Protein AF-A0A6G6SK72-F1 (afdb_monomer_lite)

Structure (mmCIF, N/CA/C/O backbone):
data_AF-A0A6G6SK72-F1
#
_entry.id   AF-A0A6G6SK72-F1
#
loop_
_atom_site.group_PDB
_atom_site.id
_atom_site.type_symbol
_atom_site.label_atom_id
_atom_site.label_alt_id
_atom_site.label_comp_id
_atom_site.label_asym_id
_atom_site.label_entity_id
_atom_site.label_seq_id
_atom_site.pdbx_PDB_ins_code
_atom_site.Cartn_x
_atom_site.Cartn_y
_atom_site.Cartn_z
_atom_site.occupancy
_atom_site.B_iso_or_equiv
_atom_site.auth_seq_id
_atom_site.auth_comp_id
_atom_site.auth_asym_id
_atom_site.auth_atom_id
_atom_site.pdbx_PDB_model_num
ATOM 1 N N . MET A 1 1 ? 8.255 -19.812 20.921 1.00 38.16 1 MET A N 1
ATOM 2 C CA . MET A 1 1 ? 7.932 -18.488 21.498 1.00 38.16 1 MET A CA 1
ATOM 3 C C . MET A 1 1 ? 7.143 -18.707 22.776 1.00 38.16 1 MET A C 1
ATOM 5 O O . MET A 1 1 ? 6.082 -19.309 22.707 1.00 38.16 1 MET A O 1
ATOM 9 N N . ASN A 1 2 ? 7.661 -18.272 23.926 1.00 44.25 2 ASN A N 1
ATOM 10 C CA . ASN A 1 2 ? 6.884 -18.233 25.167 1.00 44.25 2 ASN A CA 1
ATOM 11 C C . ASN A 1 2 ? 5.777 -17.185 25.002 1.00 44.25 2 ASN A C 1
ATOM 13 O O . ASN A 1 2 ? 6.070 -15.992 24.963 1.00 44.25 2 ASN A O 1
ATOM 17 N N . SER A 1 3 ? 4.519 -17.610 24.875 1.00 52.38 3 SER A N 1
ATOM 18 C CA . SER A 1 3 ? 3.374 -16.701 24.787 1.00 52.38 3 SER A CA 1
ATOM 19 C C . SER A 1 3 ? 3.023 -16.167 26.179 1.00 52.38 3 SER A C 1
ATOM 21 O O . SER A 1 3 ? 2.007 -16.541 26.772 1.00 52.38 3 SER A O 1
ATOM 23 N N . LYS A 1 4 ? 3.879 -15.313 26.747 1.00 71.06 4 LYS A N 1
ATOM 24 C CA . LYS A 1 4 ? 3.465 -14.497 27.889 1.00 71.06 4 LYS A CA 1
ATOM 25 C C . LYS A 1 4 ? 2.348 -13.586 27.377 1.00 71.06 4 LYS A C 1
ATOM 27 O O . LYS A 1 4 ? 2.561 -12.837 26.427 1.00 71.06 4 LYS A O 1
ATOM 32 N N . LYS A 1 5 ? 1.143 -13.700 27.945 1.00 79.69 5 LYS A N 1
ATOM 33 C CA . LYS A 1 5 ? 0.054 -12.767 27.631 1.00 79.69 5 LYS A CA 1
ATOM 34 C C . LYS A 1 5 ? 0.521 -11.369 28.027 1.00 79.69 5 LYS A C 1
ATOM 36 O O . LYS A 1 5 ? 0.816 -11.151 29.200 1.00 79.69 5 LYS A O 1
ATOM 41 N N . MET A 1 6 ? 0.610 -10.473 27.049 1.00 82.81 6 MET A N 1
ATOM 42 C CA . MET A 1 6 ? 0.884 -9.064 27.304 1.00 82.81 6 MET A CA 1
ATOM 43 C C . MET A 1 6 ? -0.262 -8.478 28.133 1.00 82.81 6 MET A C 1
ATOM 45 O O . MET A 1 6 ? -1.438 -8.770 27.897 1.00 82.81 6 MET A O 1
ATOM 49 N N . THR A 1 7 ? 0.088 -7.678 29.128 1.00 87.44 7 THR A N 1
ATOM 50 C CA . THR A 1 7 ? -0.840 -6.839 29.882 1.00 87.44 7 THR A CA 1
ATOM 51 C C . THR A 1 7 ? -1.402 -5.735 28.984 1.00 87.44 7 THR A C 1
ATOM 53 O O . THR A 1 7 ? -0.839 -5.413 27.939 1.00 87.44 7 THR A O 1
ATOM 56 N N . ALA A 1 8 ? -2.518 -5.122 29.389 1.00 83.44 8 ALA A N 1
ATOM 57 C CA . ALA A 1 8 ? -3.097 -4.002 28.643 1.00 83.44 8 ALA A CA 1
ATOM 58 C C . ALA A 1 8 ? -2.110 -2.828 28.486 1.00 83.44 8 ALA A C 1
ATOM 60 O O . ALA A 1 8 ? -2.098 -2.185 27.442 1.00 83.44 8 ALA A O 1
ATOM 61 N N . ASP A 1 9 ? -1.264 -2.584 29.492 1.00 88.31 9 ASP A N 1
ATOM 62 C CA . ASP A 1 9 ? -0.247 -1.530 29.446 1.00 88.31 9 ASP A CA 1
ATOM 63 C C . ASP A 1 9 ? 0.862 -1.860 28.436 1.00 88.31 9 ASP A C 1
ATOM 65 O O . ASP A 1 9 ? 1.181 -1.019 27.599 1.00 88.31 9 ASP A O 1
ATOM 69 N N . GLU A 1 10 ? 1.355 -3.105 28.426 1.00 90.19 10 GLU A N 1
ATOM 70 C CA . GLU A 1 10 ? 2.334 -3.577 27.431 1.00 90.19 10 GLU A CA 1
ATOM 71 C C . GLU A 1 10 ? 1.768 -3.506 25.996 1.00 90.19 10 GLU A C 1
ATOM 73 O O . GLU A 1 10 ? 2.492 -3.176 25.060 1.00 90.19 10 GLU A O 1
ATOM 78 N N . ILE A 1 11 ? 0.471 -3.787 25.799 1.00 88.06 11 ILE A N 1
ATOM 79 C CA . ILE A 1 11 ? -0.188 -3.665 24.484 1.00 88.06 11 ILE A CA 1
ATOM 80 C C . ILE A 1 11 ? -0.270 -2.200 24.048 1.00 88.06 11 ILE A C 1
ATOM 82 O O . ILE A 1 11 ? 0.025 -1.889 22.896 1.00 88.06 11 ILE A O 1
ATOM 86 N N . ILE A 1 12 ? -0.677 -1.299 24.945 1.00 89.88 12 ILE A N 1
ATOM 87 C CA . ILE A 1 12 ? -0.789 0.131 24.637 1.00 89.88 12 ILE A CA 1
ATOM 88 C C . ILE A 1 12 ? 0.580 0.712 24.282 1.00 89.88 12 ILE A C 1
ATOM 90 O O . ILE A 1 12 ? 0.687 1.449 23.305 1.00 89.88 12 ILE A O 1
ATOM 94 N N . GLU A 1 13 ? 1.618 0.385 25.050 1.00 91.62 13 GLU A N 1
ATOM 95 C CA . GLU A 1 13 ? 2.983 0.842 24.785 1.00 91.62 13 GLU A CA 1
ATOM 96 C C . GLU A 1 13 ? 3.486 0.333 23.431 1.00 91.62 13 GLU A C 1
ATOM 98 O O . GLU A 1 13 ? 3.909 1.131 22.595 1.00 91.62 13 GLU A O 1
ATOM 103 N N . TYR A 1 14 ? 3.294 -0.958 23.147 1.00 90.88 14 TYR A N 1
ATOM 104 C CA . TYR A 1 14 ? 3.622 -1.539 21.847 1.00 90.88 14 TYR A CA 1
ATOM 105 C C . TYR A 1 14 ? 2.904 -0.835 20.685 1.00 90.88 14 TYR A C 1
ATOM 107 O O . TYR A 1 14 ? 3.524 -0.499 19.677 1.00 90.88 14 TYR A O 1
ATOM 115 N N . LEU A 1 15 ? 1.598 -0.581 20.804 1.00 90.75 15 LEU A N 1
ATOM 116 C CA . LEU A 1 15 ? 0.833 0.089 19.749 1.00 90.75 15 LEU A CA 1
ATOM 117 C C . LEU A 1 15 ? 1.286 1.543 19.547 1.00 90.75 15 LEU A C 1
ATOM 119 O O . LEU A 1 15 ? 1.364 1.994 18.404 1.00 90.75 15 LEU A O 1
ATOM 123 N N . LYS A 1 16 ? 1.654 2.257 20.619 1.00 91.06 16 LYS A N 1
ATOM 124 C CA . LYS A 1 16 ? 2.245 3.604 20.519 1.00 91.06 16 LYS A CA 1
ATOM 125 C C . LYS A 1 16 ? 3.562 3.587 19.754 1.00 91.06 16 LYS A C 1
ATOM 127 O O . LYS A 1 16 ? 3.741 4.403 18.855 1.00 91.06 16 LYS A O 1
ATOM 132 N N . GLU A 1 17 ? 4.456 2.649 20.063 1.00 91.88 17 GLU A N 1
ATOM 133 C CA . GLU A 1 17 ? 5.730 2.494 19.346 1.00 91.88 17 GLU A CA 1
ATOM 134 C C . GLU A 1 17 ? 5.531 2.189 17.856 1.00 91.88 17 GLU A C 1
ATOM 136 O O . GLU A 1 17 ? 6.346 2.578 17.022 1.00 91.88 17 GLU A O 1
ATOM 141 N N . LYS A 1 18 ? 4.432 1.511 17.504 1.00 87.62 18 LYS A N 1
ATOM 142 C CA . LYS A 1 18 ? 4.041 1.237 16.114 1.00 87.62 18 LYS A CA 1
ATOM 143 C C . LYS A 1 18 ? 3.277 2.380 15.444 1.00 87.62 18 LYS A C 1
ATOM 145 O O . LYS A 1 18 ? 2.823 2.211 14.318 1.00 87.62 18 LYS A O 1
ATOM 150 N N . GLY A 1 19 ? 3.153 3.535 16.098 1.00 89.38 19 GLY A N 1
ATOM 151 C CA . GLY A 1 19 ? 2.498 4.715 15.533 1.00 89.38 19 GLY A CA 1
ATOM 152 C C . GLY A 1 19 ? 0.974 4.610 15.470 1.00 89.38 19 GLY A C 1
ATOM 153 O O . GLY A 1 19 ? 0.342 5.330 14.697 1.00 89.38 19 GLY A O 1
ATOM 154 N N . PHE A 1 20 ? 0.364 3.723 16.261 1.00 92.44 20 PHE A N 1
ATOM 155 C CA . PHE A 1 20 ? -1.089 3.626 16.340 1.00 92.44 20 PHE A CA 1
ATOM 156 C C . PHE A 1 20 ? -1.685 4.919 16.934 1.00 92.44 20 PHE A C 1
ATOM 158 O O . PHE A 1 20 ? -1.073 5.510 17.833 1.00 92.44 20 PHE A O 1
ATOM 165 N N . PRO A 1 21 ? -2.872 5.378 16.489 1.00 92.81 21 PRO A N 1
ATOM 166 C CA . PRO A 1 21 ? -3.426 6.653 16.935 1.00 92.81 21 PRO A CA 1
ATOM 167 C C . PRO A 1 21 ? -3.637 6.701 18.451 1.00 92.81 21 PRO A C 1
ATOM 169 O O . PRO A 1 21 ? -4.424 5.935 19.004 1.00 92.81 21 PRO A O 1
ATOM 172 N N . ALA A 1 22 ? -2.967 7.638 19.129 1.00 91.19 22 ALA A N 1
ATOM 173 C CA . ALA A 1 22 ? -3.015 7.756 20.588 1.00 91.19 22 ALA A CA 1
ATOM 174 C C . ALA A 1 22 ? -4.435 7.992 21.129 1.00 91.19 22 ALA A C 1
ATOM 176 O O . ALA A 1 22 ? -4.752 7.535 22.225 1.00 91.19 22 ALA A O 1
ATOM 177 N N . SER A 1 23 ? -5.298 8.650 20.348 1.00 89.75 23 SER A N 1
ATOM 178 C CA . SER A 1 23 ? -6.713 8.863 20.675 1.00 89.75 23 SER A CA 1
ATOM 179 C C . SER A 1 23 ? -7.525 7.568 20.770 1.00 89.75 23 SER A C 1
ATOM 181 O O . SER A 1 23 ? -8.559 7.561 21.424 1.00 89.75 23 SER A O 1
ATOM 183 N N . LEU A 1 24 ? -7.061 6.475 20.156 1.00 90.19 24 LEU A N 1
ATOM 184 C CA . LEU A 1 24 ? -7.701 5.158 20.214 1.00 90.19 24 LEU A CA 1
ATOM 185 C C . LEU A 1 24 ? -7.124 4.259 21.318 1.00 90.19 24 LEU A C 1
ATOM 187 O O . LEU A 1 24 ? -7.603 3.145 21.520 1.00 90.19 24 LEU A O 1
ATOM 191 N N . LEU A 1 25 ? -6.092 4.720 22.031 1.00 89.69 25 LEU A N 1
ATOM 192 C CA . LEU A 1 25 ? -5.378 3.955 23.055 1.00 89.69 25 LEU A CA 1
ATOM 193 C C . LEU A 1 25 ? -5.830 4.344 24.468 1.00 89.69 25 LEU A C 1
ATOM 195 O O . LEU A 1 25 ? -5.014 4.647 25.341 1.00 89.69 25 LEU A O 1
ATOM 199 N N . ASP A 1 26 ? -7.144 4.331 24.688 1.00 86.12 26 ASP A N 1
ATOM 200 C CA . ASP A 1 26 ? -7.757 4.513 26.004 1.00 86.12 26 ASP A CA 1
ATOM 201 C C . ASP A 1 26 ? -7.954 3.150 26.687 1.00 86.12 26 ASP A C 1
ATOM 203 O O . ASP A 1 26 ? -8.737 2.303 26.253 1.00 86.12 26 ASP A O 1
ATOM 207 N N . LYS A 1 27 ? -7.249 2.954 27.803 1.00 82.94 27 LYS A N 1
ATOM 208 C CA . LYS A 1 27 ? -7.263 1.716 28.588 1.00 82.94 27 LYS A CA 1
ATOM 209 C C . LYS A 1 27 ? -8.657 1.341 29.098 1.00 82.94 27 LYS A C 1
ATOM 211 O O . LYS A 1 27 ? -8.995 0.157 29.113 1.00 82.94 27 LYS A O 1
ATOM 216 N N . GLU A 1 28 ? -9.460 2.308 29.527 1.00 83.81 28 GLU A N 1
ATOM 217 C CA . GLU A 1 28 ? -10.803 2.050 30.054 1.00 83.81 28 GLU A CA 1
ATOM 218 C C . GLU A 1 28 ? -11.793 1.774 28.914 1.00 83.81 28 GLU A C 1
ATOM 220 O O . GLU A 1 28 ? -12.623 0.861 29.005 1.00 83.81 28 GLU A O 1
ATOM 225 N N . ALA A 1 29 ? -11.634 2.456 27.777 1.00 80.50 29 ALA A N 1
ATOM 226 C CA . ALA A 1 29 ? -12.358 2.120 26.552 1.00 80.50 29 ALA A CA 1
ATOM 227 C C . ALA A 1 29 ? -12.049 0.687 26.073 1.00 80.50 29 ALA A C 1
ATOM 229 O O . ALA A 1 29 ? -12.969 -0.078 25.787 1.00 80.50 29 ALA A O 1
ATOM 230 N N . MET A 1 30 ? -10.773 0.287 26.060 1.00 78.50 30 MET A N 1
ATOM 231 C CA . MET A 1 30 ? -10.345 -1.057 25.647 1.00 78.50 30 MET A CA 1
ATOM 232 C C . MET A 1 30 ? -10.867 -2.160 26.581 1.00 78.50 30 MET A C 1
ATOM 234 O O . MET A 1 30 ? -11.227 -3.240 26.116 1.00 78.50 30 MET A O 1
ATOM 238 N N . LYS A 1 31 ? -10.945 -1.903 27.895 1.00 80.56 31 LYS A N 1
ATOM 239 C CA . LYS A 1 31 ? -11.491 -2.859 28.879 1.00 80.56 31 LYS A CA 1
ATOM 240 C C . LYS A 1 31 ? -13.010 -2.996 28.817 1.00 80.56 31 LYS A C 1
ATOM 242 O O . LYS A 1 31 ? -13.532 -4.076 29.078 1.00 80.56 31 LYS A O 1
ATOM 247 N N . SER A 1 32 ? -13.718 -1.909 28.519 1.00 82.69 32 SER A N 1
ATOM 248 C CA . SER A 1 32 ? -15.187 -1.874 28.546 1.00 82.69 32 SER A CA 1
ATOM 249 C C . SER A 1 32 ? -15.849 -2.571 27.353 1.00 82.69 32 SER A C 1
ATOM 251 O O . SER A 1 32 ? -17.072 -2.697 27.332 1.00 82.69 32 SER A O 1
ATOM 253 N N . ASN A 1 33 ? -15.066 -3.034 26.366 1.00 75.38 33 ASN A N 1
ATOM 254 C CA . ASN A 1 33 ? -15.544 -3.628 25.110 1.00 75.38 33 ASN A CA 1
ATOM 255 C C . ASN A 1 33 ? -16.610 -2.762 24.410 1.00 75.38 33 ASN A C 1
ATOM 257 O O . ASN A 1 33 ? -17.499 -3.267 23.716 1.00 75.38 33 ASN A O 1
ATOM 261 N N . ARG A 1 34 ? -16.554 -1.441 24.635 1.00 87.81 34 ARG A N 1
ATOM 262 C CA . ARG A 1 34 ? -17.474 -0.503 24.005 1.00 87.81 34 ARG A CA 1
ATOM 263 C C . ARG A 1 34 ? -17.204 -0.458 22.508 1.00 87.81 34 ARG A C 1
ATOM 265 O O . ARG A 1 34 ? -16.079 -0.651 22.051 1.00 87.81 34 ARG A O 1
ATOM 272 N N . LYS A 1 35 ? -18.239 -0.143 21.735 1.00 87.62 35 LYS A N 1
ATOM 273 C CA . LYS A 1 35 ? -18.054 0.166 20.317 1.00 87.62 35 LYS A CA 1
ATOM 274 C C . LYS A 1 35 ? -17.305 1.495 20.177 1.00 87.62 35 LYS A C 1
ATOM 276 O O . LYS A 1 35 ? -17.494 2.405 20.989 1.00 87.62 35 LYS A O 1
ATOM 281 N N . LEU A 1 36 ? -16.477 1.589 19.139 1.00 88.81 36 LEU A N 1
ATOM 282 C CA . LEU A 1 36 ? -15.863 2.847 18.719 1.00 88.81 36 LEU A CA 1
ATOM 283 C C . LEU A 1 36 ? -16.954 3.834 18.293 1.00 88.81 36 LEU A C 1
ATOM 285 O O . LEU A 1 36 ? -17.924 3.424 17.639 1.00 88.81 36 LEU A O 1
ATOM 289 N N . THR A 1 37 ? -16.793 5.110 18.645 1.00 91.56 37 THR A N 1
ATOM 290 C CA . THR A 1 37 ? -17.647 6.183 18.115 1.00 91.56 37 THR A CA 1
ATOM 291 C C . THR A 1 37 ? -17.412 6.349 16.608 1.00 91.56 37 THR A C 1
ATOM 293 O O . THR A 1 37 ? -16.402 5.859 16.096 1.00 91.56 37 THR A O 1
ATOM 296 N N . PRO A 1 38 ? -18.311 7.014 15.862 1.00 90.56 38 PRO A N 1
ATOM 297 C CA . PRO A 1 38 ? -18.090 7.283 14.440 1.00 90.56 38 PRO A CA 1
ATOM 298 C C . PRO A 1 38 ? -16.744 7.968 14.147 1.00 90.56 38 PRO A C 1
ATOM 300 O O . PRO A 1 38 ? -16.043 7.565 13.223 1.00 90.56 38 PRO A O 1
ATOM 303 N N . GLU A 1 39 ? -16.334 8.929 14.975 1.00 91.38 39 GLU A N 1
ATOM 304 C CA . GLU A 1 39 ? -15.061 9.645 14.830 1.00 91.38 39 GLU A CA 1
ATOM 305 C C . GLU A 1 39 ? -13.864 8.712 15.062 1.00 91.38 39 GLU A C 1
ATOM 307 O O . GLU A 1 39 ? -12.881 8.728 14.322 1.00 91.38 39 GLU A O 1
ATOM 312 N N . GLU A 1 40 ? -13.949 7.847 16.072 1.00 92.56 40 GLU A N 1
ATOM 313 C CA . GLU A 1 40 ? -12.914 6.854 16.356 1.00 92.56 40 GLU A CA 1
ATOM 314 C C . GLU A 1 40 ? -12.819 5.787 15.263 1.00 92.56 40 GLU A C 1
ATOM 316 O O . GLU A 1 40 ? -11.720 5.346 14.924 1.00 92.56 40 GLU A O 1
ATOM 321 N N . GLN A 1 41 ? -13.955 5.383 14.688 1.00 91.88 41 GLN A N 1
ATOM 322 C CA . GLN A 1 41 ? -13.988 4.484 13.536 1.00 91.88 41 GLN A CA 1
ATOM 323 C C . GLN A 1 41 ? -13.294 5.119 12.336 1.00 91.88 41 GLN A C 1
ATOM 325 O O . GLN A 1 41 ? -12.510 4.448 11.672 1.00 91.88 41 GLN A O 1
ATOM 330 N N . GLU A 1 42 ? -13.527 6.404 12.075 1.00 91.50 42 GLU A N 1
ATOM 331 C CA . GLU A 1 42 ? -12.863 7.114 10.985 1.00 91.50 42 GLU A CA 1
ATOM 332 C C . GLU A 1 42 ? -11.344 7.184 11.191 1.00 91.50 42 GLU A C 1
ATOM 334 O O . GLU A 1 42 ? -10.586 6.829 10.285 1.00 91.50 42 GLU A O 1
ATOM 339 N N . ILE A 1 43 ? -10.887 7.552 12.396 1.00 93.94 43 ILE A N 1
ATOM 340 C CA . ILE A 1 43 ? -9.456 7.569 12.748 1.00 93.94 43 ILE A CA 1
ATOM 341 C C . ILE A 1 43 ? -8.842 6.177 12.568 1.00 93.94 43 ILE A C 1
ATOM 343 O O . ILE A 1 43 ? -7.756 6.042 11.996 1.00 93.94 43 ILE A O 1
ATOM 347 N N . PHE A 1 44 ? -9.539 5.141 13.035 1.00 93.44 44 PHE A N 1
ATOM 348 C CA . PHE A 1 44 ? -9.086 3.762 12.917 1.00 93.44 44 PHE A CA 1
ATOM 349 C C . PHE A 1 44 ? -8.965 3.341 11.451 1.00 93.44 44 PHE A C 1
ATOM 351 O O . PHE A 1 44 ? -7.908 2.877 11.030 1.00 93.44 44 PHE A O 1
ATOM 358 N N . VAL A 1 45 ? -10.016 3.542 10.653 1.00 94.44 45 VAL A N 1
ATOM 359 C CA . VAL A 1 45 ? -10.032 3.157 9.236 1.00 94.44 45 VAL A CA 1
ATOM 360 C C . VAL A 1 45 ? -8.964 3.917 8.456 1.00 94.44 45 VAL A C 1
ATOM 362 O O . VAL A 1 45 ? -8.265 3.300 7.656 1.00 94.44 45 VAL A O 1
ATOM 365 N N . LYS A 1 46 ? -8.774 5.214 8.718 1.00 95.25 46 LYS A N 1
ATOM 366 C CA . LYS A 1 46 ? -7.700 5.998 8.098 1.00 95.25 46 LYS A CA 1
ATOM 367 C C . LYS A 1 46 ? -6.322 5.402 8.396 1.00 95.25 46 LYS A C 1
ATOM 369 O O . LYS A 1 46 ? -5.557 5.163 7.469 1.00 95.25 46 LYS A O 1
ATOM 374 N N . HIS A 1 47 ? -6.035 5.085 9.660 1.00 95.50 47 HIS A N 1
ATOM 375 C CA . HIS A 1 47 ? -4.766 4.458 10.037 1.00 95.50 47 HIS A CA 1
ATOM 376 C C . HIS A 1 47 ? -4.562 3.089 9.364 1.00 95.50 47 HIS A C 1
ATOM 378 O O . HIS A 1 47 ? -3.465 2.765 8.914 1.00 95.50 47 HIS A O 1
ATOM 384 N N . ILE A 1 48 ? -5.622 2.282 9.250 1.00 95.56 48 ILE A N 1
ATOM 385 C CA . ILE A 1 48 ? -5.562 1.005 8.529 1.00 95.56 48 ILE A CA 1
ATOM 386 C C . ILE A 1 48 ? -5.292 1.218 7.035 1.00 95.56 48 ILE A C 1
ATOM 388 O O . ILE A 1 48 ? -4.493 0.480 6.462 1.00 95.56 48 ILE A O 1
ATOM 392 N N . VAL A 1 49 ? -5.924 2.210 6.402 1.00 97.38 49 VAL A N 1
ATOM 393 C CA . VAL A 1 49 ? -5.671 2.563 4.997 1.00 97.38 49 VAL A CA 1
ATOM 394 C C . VAL A 1 49 ? -4.216 2.969 4.788 1.00 97.38 49 VAL A C 1
ATOM 396 O O . VAL A 1 49 ? -3.599 2.478 3.846 1.00 97.38 49 VAL A O 1
ATOM 399 N N . ASP A 1 50 ? -3.655 3.786 5.681 1.00 96.50 50 ASP A N 1
ATOM 400 C CA . ASP A 1 50 ? -2.247 4.183 5.609 1.00 96.50 50 ASP A CA 1
ATOM 401 C C . ASP A 1 50 ? -1.326 2.952 5.642 1.00 96.50 50 ASP A C 1
ATOM 403 O O . ASP A 1 50 ? -0.503 2.771 4.747 1.00 96.50 50 ASP A O 1
ATOM 407 N N . ASN A 1 51 ? -1.551 2.026 6.580 1.00 96.19 51 ASN A N 1
ATOM 408 C CA . ASN A 1 51 ? -0.783 0.780 6.651 1.00 96.19 51 ASN A CA 1
ATOM 409 C C . ASN A 1 51 ? -0.949 -0.095 5.395 1.00 96.19 51 ASN A C 1
ATOM 411 O O . ASN A 1 51 ? 0.022 -0.674 4.907 1.00 96.19 51 ASN A O 1
ATOM 415 N N . LEU A 1 52 ? -2.168 -0.218 4.857 1.00 97.81 52 LEU A N 1
ATOM 416 C CA . LEU A 1 52 ? -2.419 -0.993 3.636 1.00 97.81 52 LEU A CA 1
ATOM 417 C C . LEU A 1 52 ? -1.697 -0.394 2.428 1.00 97.81 52 LEU A C 1
ATOM 419 O O . LEU A 1 52 ? -1.118 -1.144 1.640 1.00 97.81 52 LEU A O 1
ATOM 423 N N . ARG A 1 53 ? -1.677 0.936 2.313 1.00 98.25 53 ARG A N 1
ATOM 424 C CA . ARG A 1 53 ? -0.938 1.654 1.271 1.00 98.25 53 ARG A CA 1
ATOM 425 C C . ARG A 1 53 ? 0.555 1.348 1.352 1.00 98.25 53 ARG A C 1
ATOM 427 O O . ARG A 1 53 ? 1.138 0.931 0.352 1.00 98.25 53 ARG A O 1
ATOM 434 N N . THR A 1 54 ? 1.145 1.445 2.543 1.00 97.94 54 THR A N 1
ATOM 435 C CA . THR A 1 54 ? 2.555 1.105 2.782 1.00 97.94 54 THR A CA 1
ATOM 436 C C . THR A 1 54 ? 2.857 -0.359 2.450 1.00 97.94 54 THR A C 1
ATOM 438 O O . THR A 1 54 ? 3.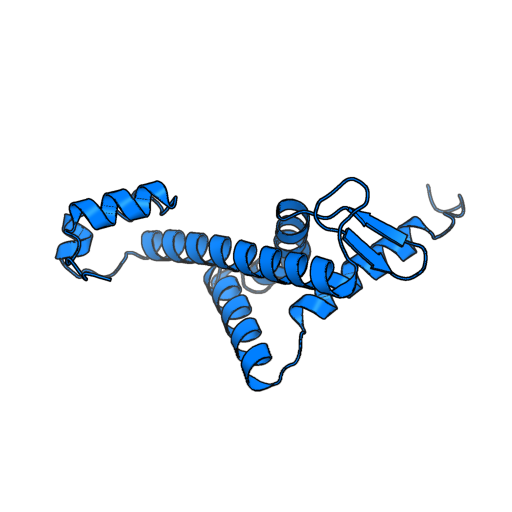886 -0.673 1.849 1.00 97.94 54 THR A O 1
ATOM 441 N N . ILE A 1 55 ? 1.951 -1.288 2.775 1.00 97.62 55 ILE A N 1
ATOM 442 C CA . ILE A 1 55 ? 2.101 -2.708 2.414 1.00 97.62 55 ILE A CA 1
ATOM 443 C C . ILE A 1 55 ? 2.104 -2.888 0.893 1.00 97.62 55 ILE A C 1
ATOM 445 O O . ILE A 1 55 ? 2.954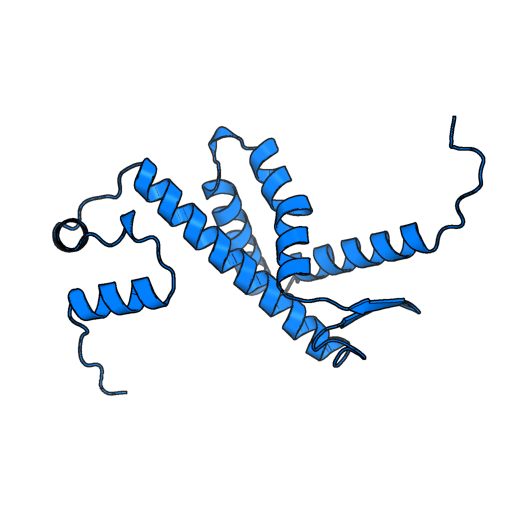 -3.608 0.366 1.00 97.62 55 ILE A O 1
ATOM 449 N N . VAL A 1 56 ? 1.176 -2.250 0.176 1.00 98.25 56 VAL A N 1
ATOM 450 C CA . VAL A 1 56 ? 1.114 -2.317 -1.292 1.00 98.25 56 VAL A CA 1
ATOM 451 C C . VAL A 1 56 ? 2.369 -1.713 -1.919 1.00 98.25 56 VAL A C 1
ATOM 453 O O . VAL A 1 56 ? 2.957 -2.336 -2.806 1.00 98.25 56 VAL A O 1
ATOM 456 N N . ALA A 1 57 ? 2.823 -0.560 -1.424 1.00 98.50 57 ALA A N 1
ATOM 457 C CA . ALA A 1 57 ? 4.054 0.075 -1.876 1.00 98.50 57 ALA A CA 1
ATOM 458 C C . ALA A 1 57 ? 5.255 -0.868 -1.724 1.00 98.50 57 ALA A C 1
ATOM 460 O O . ALA A 1 57 ? 5.957 -1.149 -2.696 1.00 98.50 57 ALA A O 1
ATOM 461 N N . ASN A 1 58 ? 5.435 -1.457 -0.542 1.00 98.12 58 ASN A N 1
ATOM 462 C CA . ASN A 1 58 ? 6.535 -2.382 -0.276 1.00 98.12 58 ASN A CA 1
ATOM 463 C C . ASN A 1 58 ? 6.453 -3.684 -1.085 1.00 98.12 58 ASN A C 1
ATOM 465 O O . ASN A 1 58 ? 7.481 -4.177 -1.565 1.00 98.12 58 ASN A O 1
ATOM 469 N N . LYS A 1 59 ? 5.247 -4.230 -1.302 1.00 97.88 59 LYS A N 1
ATOM 470 C CA . LYS A 1 59 ? 5.035 -5.372 -2.209 1.00 97.88 59 LYS A CA 1
ATOM 471 C C . LYS A 1 59 ? 5.482 -5.031 -3.633 1.00 97.88 59 LYS A C 1
ATOM 473 O O . LYS A 1 59 ? 6.189 -5.825 -4.255 1.00 97.88 59 LYS A O 1
ATOM 478 N N . TYR A 1 60 ? 5.120 -3.849 -4.134 1.00 98.38 60 TYR A N 1
ATOM 479 C CA . TYR A 1 60 ? 5.521 -3.400 -5.465 1.00 98.38 60 TYR A CA 1
ATOM 480 C C . TYR A 1 60 ? 7.039 -3.199 -5.576 1.00 98.38 60 TYR A C 1
ATOM 482 O O . TYR A 1 60 ? 7.656 -3.720 -6.503 1.00 98.38 60 TYR A O 1
ATOM 490 N N . LEU A 1 61 ? 7.669 -2.525 -4.607 1.00 98.12 61 LEU A N 1
ATOM 491 C CA . LEU A 1 61 ? 9.125 -2.328 -4.576 1.00 98.12 61 LEU A CA 1
ATOM 492 C C . L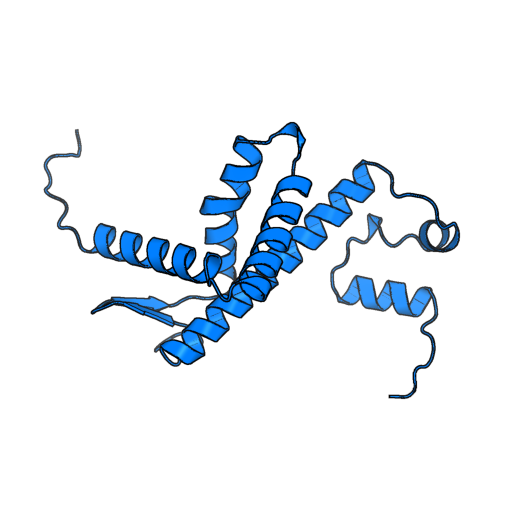EU A 1 61 ? 9.885 -3.657 -4.551 1.00 98.12 61 LEU A C 1
ATOM 494 O O . LEU A 1 61 ? 10.830 -3.847 -5.317 1.00 98.12 61 LEU A O 1
ATOM 498 N N . THR A 1 62 ? 9.429 -4.603 -3.728 1.00 97.31 62 THR A N 1
ATOM 499 C CA . THR A 1 62 ? 9.990 -5.959 -3.677 1.00 97.31 62 THR A CA 1
ATOM 500 C C . THR A 1 62 ? 9.834 -6.662 -5.025 1.00 97.31 62 THR A C 1
ATOM 502 O O . THR A 1 62 ? 10.785 -7.266 -5.518 1.00 97.31 62 THR A O 1
ATOM 505 N N . SER A 1 63 ? 8.669 -6.539 -5.670 1.00 97.50 63 SER A N 1
ATOM 506 C CA . SER A 1 63 ? 8.455 -7.071 -7.020 1.00 97.50 63 SER A CA 1
ATOM 507 C C . SER A 1 63 ? 9.414 -6.445 -8.037 1.00 97.50 63 SER A C 1
ATOM 509 O O . SER A 1 63 ? 10.003 -7.160 -8.842 1.00 97.50 63 SER A O 1
ATOM 511 N N . CYS A 1 64 ? 9.643 -5.132 -7.989 1.00 97.62 64 CYS A N 1
ATOM 512 C CA . CYS A 1 64 ? 10.625 -4.464 -8.844 1.00 97.62 64 CYS A CA 1
ATOM 513 C C . CYS A 1 64 ? 12.050 -4.963 -8.593 1.00 97.62 64 CYS A C 1
ATOM 515 O O . CYS A 1 64 ? 12.753 -5.254 -9.554 1.00 97.62 64 CYS A O 1
ATOM 517 N N . LEU A 1 65 ? 12.457 -5.152 -7.334 1.00 96.56 65 LEU A N 1
ATOM 518 C CA . LEU A 1 65 ? 13.766 -5.729 -7.014 1.00 96.56 65 LEU A CA 1
ATOM 519 C C . LEU A 1 65 ? 13.929 -7.131 -7.620 1.00 96.56 65 LEU A C 1
ATOM 521 O O . LEU A 1 65 ? 14.968 -7.434 -8.199 1.00 96.56 65 LEU A O 1
ATOM 525 N N . VAL A 1 66 ? 12.892 -7.968 -7.527 1.00 96.62 66 VAL A N 1
ATOM 526 C CA . VAL A 1 66 ? 12.889 -9.325 -8.098 1.00 96.62 66 VAL A CA 1
ATOM 527 C C . VAL A 1 66 ? 12.894 -9.299 -9.630 1.00 96.62 66 VAL A C 1
ATOM 529 O O . VAL A 1 66 ? 13.595 -10.095 -10.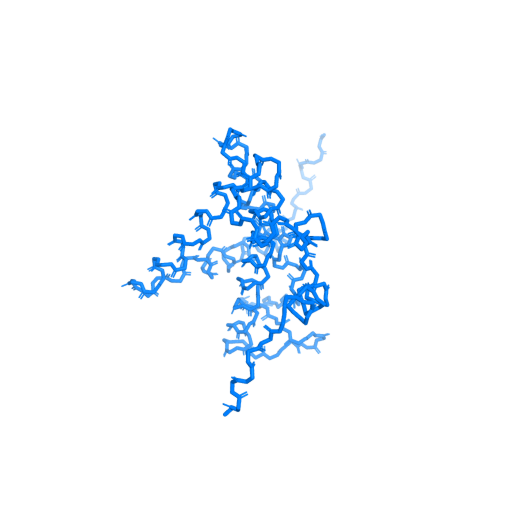249 1.00 96.62 66 VAL A O 1
ATOM 532 N N . ARG A 1 67 ? 12.126 -8.398 -10.256 1.00 96.19 67 ARG A N 1
ATOM 533 C CA . ARG A 1 67 ? 11.973 -8.322 -11.721 1.00 96.19 67 ARG A CA 1
ATOM 534 C C . ARG A 1 67 ? 13.142 -7.632 -12.420 1.00 96.19 67 ARG A C 1
ATOM 536 O O . ARG A 1 67 ? 13.488 -8.005 -13.536 1.00 96.19 67 ARG A O 1
ATOM 543 N N . PHE A 1 68 ? 13.720 -6.615 -11.795 1.00 95.31 68 PHE A N 1
ATOM 544 C CA . PHE A 1 68 ? 14.610 -5.657 -12.456 1.00 95.31 68 PHE A CA 1
ATOM 545 C C . PHE A 1 68 ? 15.972 -5.506 -11.773 1.00 95.31 68 PHE A C 1
ATOM 547 O O . PHE A 1 68 ? 16.838 -4.794 -12.294 1.00 95.31 68 PHE A O 1
ATOM 554 N N . GLY A 1 69 ? 16.167 -6.162 -10.627 1.00 93.00 69 GLY A N 1
ATOM 555 C CA . GLY A 1 69 ? 17.341 -5.976 -9.785 1.00 93.00 69 GLY A CA 1
ATOM 556 C C . GLY A 1 69 ? 17.354 -4.615 -9.076 1.00 93.00 69 GLY A C 1
ATOM 557 O O . GLY A 1 69 ? 16.391 -3.847 -9.156 1.00 93.00 69 GLY A O 1
ATOM 558 N N . PRO A 1 70 ? 18.443 -4.306 -8.353 1.00 91.62 70 PRO A N 1
ATOM 559 C CA . PRO A 1 70 ? 18.576 -3.035 -7.655 1.00 91.62 70 PRO A CA 1
ATOM 560 C C . PRO A 1 70 ? 18.704 -1.849 -8.624 1.00 91.62 70 PRO A C 1
ATOM 562 O O . PRO A 1 70 ? 19.045 -1.991 -9.809 1.00 91.62 70 PRO A O 1
ATOM 565 N N . GLY A 1 71 ? 18.435 -0.653 -8.102 1.00 84.94 71 GLY A N 1
ATOM 566 C CA . GLY A 1 71 ? 18.708 0.597 -8.803 1.00 84.94 71 GLY A CA 1
ATOM 567 C C . GLY A 1 71 ? 20.203 0.927 -8.848 1.00 84.94 71 GLY A C 1
ATOM 568 O O . GLY A 1 71 ? 21.016 0.358 -8.124 1.00 84.94 71 GLY A O 1
ATOM 569 N N . ILE A 1 72 ? 20.574 1.864 -9.728 1.00 79.00 72 ILE A N 1
ATOM 570 C CA . ILE A 1 72 ? 21.961 2.356 -9.836 1.00 79.00 72 ILE A CA 1
ATOM 571 C C . ILE A 1 72 ? 22.282 3.302 -8.669 1.00 79.00 72 ILE A C 1
ATOM 573 O O . ILE A 1 72 ? 23.370 3.250 -8.104 1.00 79.00 72 ILE A O 1
ATOM 577 N N . THR A 1 73 ? 21.326 4.162 -8.309 1.00 80.12 73 THR A N 1
ATOM 578 C CA . THR A 1 73 ? 21.451 5.187 -7.257 1.00 80.12 73 THR A CA 1
ATOM 579 C C . THR A 1 73 ? 20.449 4.998 -6.114 1.00 80.12 73 THR A C 1
ATOM 581 O O . THR A 1 73 ? 20.446 5.775 -5.163 1.00 80.12 73 THR A O 1
ATOM 584 N N . SER A 1 74 ? 19.599 3.975 -6.199 1.00 84.56 74 SER A N 1
ATOM 585 C CA . SER A 1 74 ? 18.526 3.662 -5.254 1.00 84.56 74 SER A CA 1
ATOM 586 C C . SER A 1 74 ? 18.444 2.155 -5.023 1.00 84.56 74 SER A C 1
ATOM 588 O O . SER A 1 74 ? 18.857 1.364 -5.869 1.00 84.56 74 SER A O 1
ATOM 590 N N . THR A 1 75 ? 17.862 1.737 -3.898 1.00 88.50 75 THR A N 1
ATOM 591 C CA . THR A 1 75 ? 17.617 0.310 -3.632 1.00 88.50 75 THR A CA 1
ATOM 592 C C . THR A 1 75 ? 16.696 -0.303 -4.689 1.00 88.50 75 THR A C 1
ATOM 594 O O . THR A 1 75 ? 16.950 -1.411 -5.155 1.00 88.50 75 THR A O 1
ATOM 597 N N . TYR A 1 76 ? 15.663 0.431 -5.114 1.00 96.06 76 TYR A N 1
ATOM 598 C CA . TYR A 1 76 ? 14.646 -0.049 -6.048 1.00 96.06 76 TYR A CA 1
ATOM 599 C C . TYR A 1 76 ? 14.611 0.789 -7.329 1.00 96.06 76 TYR A C 1
ATOM 601 O O . TYR A 1 76 ? 14.771 2.013 -7.294 1.00 96.06 76 TYR A O 1
ATOM 609 N N . ALA A 1 77 ? 14.365 0.131 -8.462 1.00 95.31 77 ALA A N 1
ATOM 610 C CA . ALA A 1 77 ? 14.151 0.789 -9.745 1.00 95.31 77 ALA A CA 1
ATOM 611 C C . ALA A 1 77 ? 13.047 0.097 -10.552 1.00 95.31 77 ALA A C 1
ATOM 613 O O . ALA A 1 77 ? 12.938 -1.129 -10.549 1.00 95.31 77 ALA A O 1
ATOM 614 N N . PHE A 1 78 ? 12.262 0.892 -11.276 1.00 96.19 78 PHE A N 1
ATOM 615 C CA . PHE A 1 78 ? 11.396 0.414 -12.350 1.00 96.19 78 PHE A CA 1
ATOM 616 C C . PHE A 1 78 ? 12.157 0.480 -13.677 1.00 96.19 78 PHE A C 1
ATOM 618 O O . PHE A 1 78 ? 12.858 1.462 -13.941 1.00 96.19 78 PHE A O 1
ATOM 625 N N . ARG A 1 79 ? 12.032 -0.561 -14.507 1.00 94.56 79 ARG A N 1
ATOM 626 C CA . ARG A 1 79 ? 12.687 -0.637 -15.818 1.00 94.56 79 ARG A CA 1
ATOM 627 C C . ARG A 1 79 ? 11.675 -0.999 -16.890 1.00 94.56 79 ARG A C 1
ATOM 629 O O . ARG 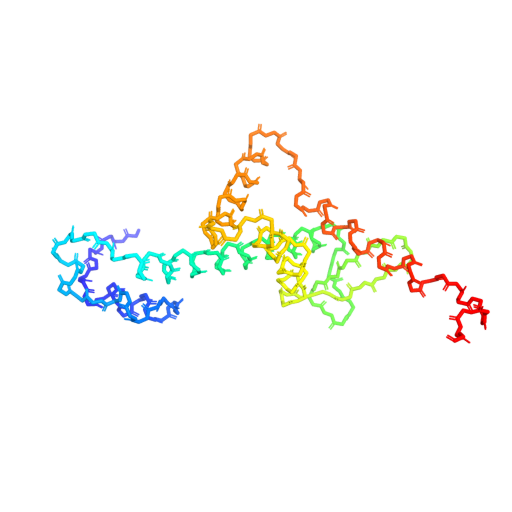A 1 79 ? 10.971 -1.999 -16.767 1.00 94.56 79 ARG A O 1
ATOM 636 N N . HIS A 1 80 ? 11.657 -0.216 -17.959 1.00 93.44 80 HIS A N 1
ATOM 637 C CA . HIS A 1 80 ? 10.872 -0.512 -19.147 1.00 93.44 80 HIS A CA 1
ATOM 638 C C . HIS A 1 80 ? 11.600 0.021 -20.377 1.00 93.44 80 HIS A C 1
ATOM 640 O O . HIS A 1 80 ? 11.967 1.192 -20.409 1.00 93.44 80 HIS A O 1
ATOM 646 N N . GLU A 1 81 ? 11.830 -0.848 -21.364 1.00 89.81 81 GLU A N 1
ATOM 647 C CA . GLU A 1 81 ? 12.625 -0.538 -22.559 1.00 89.81 81 GLU A CA 1
ATOM 648 C C . GLU A 1 81 ? 13.978 0.110 -22.200 1.00 89.81 81 GLU A C 1
ATOM 650 O O . GLU A 1 81 ? 14.786 -0.494 -21.493 1.00 89.81 81 GLU A O 1
ATOM 655 N N . ASN A 1 82 ? 14.222 1.339 -22.663 1.00 87.94 82 ASN A N 1
ATOM 656 C CA . ASN A 1 82 ? 15.456 2.087 -22.425 1.00 87.94 82 ASN A CA 1
ATOM 657 C C . ASN A 1 82 ? 15.361 3.034 -21.216 1.00 87.94 82 ASN A C 1
ATOM 659 O O . ASN A 1 82 ? 16.267 3.838 -20.988 1.00 87.94 82 ASN A O 1
ATOM 663 N N . HIS A 1 83 ? 14.279 2.960 -20.437 1.00 89.38 83 HIS A N 1
ATOM 664 C CA . HIS A 1 83 ? 14.025 3.850 -19.310 1.00 89.38 83 HIS A CA 1
ATOM 665 C C . HIS A 1 83 ? 14.240 3.142 -17.977 1.00 89.38 83 HIS A C 1
ATOM 667 O O . HIS A 1 83 ? 13.791 2.016 -17.750 1.00 89.38 83 HIS A O 1
ATOM 673 N N . VAL A 1 84 ? 14.906 3.848 -17.065 1.00 91.75 84 VAL A N 1
ATOM 674 C CA . VAL A 1 84 ? 15.121 3.419 -15.682 1.00 91.75 84 VAL A CA 1
ATOM 675 C C . VAL A 1 84 ? 14.674 4.547 -14.766 1.00 91.75 84 VAL A C 1
ATOM 677 O O . VAL A 1 84 ? 15.162 5.669 -14.883 1.00 91.75 84 VAL A O 1
ATOM 680 N N . ILE A 1 85 ? 13.758 4.244 -13.851 1.00 91.38 85 ILE A N 1
ATOM 681 C CA . ILE A 1 85 ? 13.222 5.203 -12.884 1.00 91.38 85 ILE A CA 1
ATOM 682 C C . ILE A 1 85 ? 13.596 4.719 -11.488 1.00 91.38 85 ILE A C 1
ATOM 684 O O . ILE A 1 85 ? 13.234 3.607 -11.098 1.00 91.38 85 ILE A O 1
ATOM 688 N N . ALA A 1 86 ? 14.317 5.546 -10.733 1.00 93.50 86 ALA A N 1
ATOM 689 C CA . ALA A 1 86 ? 14.528 5.307 -9.310 1.00 93.50 86 ALA A CA 1
ATOM 690 C C . ALA A 1 86 ? 13.193 5.469 -8.571 1.00 93.50 86 ALA A C 1
ATOM 692 O O . ALA A 1 86 ? 12.497 6.465 -8.762 1.00 93.50 86 ALA A O 1
ATOM 693 N N . ILE A 1 87 ? 12.840 4.487 -7.745 1.00 95.50 87 ILE A N 1
ATOM 694 C CA . ILE A 1 87 ? 11.591 4.482 -6.981 1.00 95.50 87 ILE A CA 1
ATOM 695 C C . ILE A 1 87 ? 11.877 4.177 -5.512 1.00 95.50 87 ILE A C 1
ATOM 697 O O . ILE A 1 87 ? 12.830 3.471 -5.180 1.00 95.50 87 ILE A O 1
ATOM 701 N N . ASP A 1 88 ? 11.032 4.702 -4.637 1.00 96.19 88 ASP A N 1
ATOM 702 C CA . ASP A 1 88 ? 11.025 4.426 -3.206 1.00 96.19 88 ASP A CA 1
ATOM 703 C C . ASP A 1 88 ? 9.580 4.310 -2.696 1.00 96.19 88 ASP A C 1
ATOM 705 O O . ASP A 1 88 ? 8.624 4.443 -3.465 1.00 96.19 88 ASP A O 1
ATOM 709 N N . GLU A 1 89 ? 9.420 4.018 -1.405 1.00 97.44 89 GLU A N 1
ATOM 710 C CA . GLU A 1 89 ? 8.107 3.837 -0.773 1.00 97.44 89 GLU A CA 1
ATOM 711 C C . GLU A 1 89 ? 7.225 5.070 -0.970 1.00 97.44 89 GLU A C 1
ATOM 713 O O . GLU A 1 89 ? 6.094 4.955 -1.439 1.00 97.44 89 GLU A O 1
ATOM 718 N N . LYS A 1 90 ? 7.780 6.261 -0.729 1.00 97.06 90 LYS A N 1
ATOM 719 C CA . LYS A 1 90 ? 7.051 7.524 -0.805 1.00 97.06 90 LYS A CA 1
ATOM 720 C C . LYS A 1 90 ? 6.557 7.825 -2.217 1.00 97.06 90 LYS A C 1
ATOM 722 O O . LYS A 1 90 ? 5.448 8.337 -2.366 1.00 97.06 90 LYS A O 1
ATOM 727 N N . ILE A 1 91 ? 7.339 7.510 -3.251 1.00 96.50 91 ILE A N 1
ATOM 728 C CA . ILE A 1 91 ? 6.920 7.656 -4.652 1.00 96.50 91 ILE A CA 1
ATOM 729 C C . ILE A 1 91 ? 5.694 6.781 -4.934 1.00 96.50 91 ILE A C 1
ATOM 731 O O . ILE A 1 91 ? 4.720 7.267 -5.513 1.00 96.50 91 ILE A O 1
ATOM 735 N N . ILE A 1 92 ? 5.713 5.516 -4.506 1.00 98.38 92 ILE A N 1
ATOM 736 C CA . ILE A 1 92 ? 4.594 4.598 -4.752 1.00 98.38 92 ILE A CA 1
ATOM 737 C C . ILE A 1 92 ? 3.367 4.997 -3.933 1.00 98.38 92 ILE A C 1
ATOM 739 O O . ILE A 1 92 ? 2.270 5.057 -4.481 1.00 98.38 92 ILE A O 1
ATOM 743 N N . GLU A 1 93 ? 3.532 5.348 -2.659 1.00 98.56 93 GLU A N 1
ATOM 744 C CA . GLU A 1 93 ? 2.429 5.842 -1.833 1.00 98.56 93 GLU A CA 1
ATOM 745 C C . GLU A 1 93 ? 1.794 7.106 -2.422 1.00 98.56 93 GLU A C 1
ATOM 747 O O . GLU A 1 93 ? 0.571 7.194 -2.517 1.00 98.56 93 GLU A O 1
ATOM 752 N N . THR A 1 94 ? 2.610 8.054 -2.891 1.00 98.19 94 THR A N 1
ATOM 753 C CA . THR A 1 94 ? 2.129 9.281 -3.546 1.00 98.19 94 THR A CA 1
ATOM 754 C C . THR A 1 94 ? 1.315 8.948 -4.796 1.00 98.19 94 THR A C 1
ATOM 756 O O . THR A 1 94 ? 0.228 9.494 -4.994 1.00 98.19 94 THR A O 1
ATOM 759 N N . LEU A 1 95 ? 1.794 8.017 -5.626 1.00 97.94 95 LEU A N 1
ATOM 760 C CA . LEU A 1 95 ? 1.063 7.550 -6.803 1.00 97.94 95 LEU A CA 1
ATOM 761 C C . LEU A 1 95 ? -0.292 6.949 -6.414 1.00 97.94 95 LEU A C 1
ATOM 763 O O . LEU A 1 95 ? -1.302 7.320 -7.009 1.00 97.94 95 LEU A O 1
ATOM 767 N N . LEU A 1 96 ? -0.331 6.067 -5.411 1.00 98.44 96 LEU A N 1
ATOM 768 C CA . LEU A 1 96 ? -1.569 5.436 -4.945 1.00 98.44 96 LEU A CA 1
ATOM 769 C C . LEU A 1 96 ? -2.577 6.477 -4.438 1.00 98.44 96 LEU A C 1
ATOM 771 O O . LEU A 1 96 ? -3.747 6.429 -4.820 1.00 98.44 96 LEU A O 1
ATOM 775 N N . ILE A 1 97 ? -2.120 7.462 -3.658 1.00 98.12 97 ILE A N 1
ATOM 776 C CA . ILE A 1 97 ? -2.971 8.553 -3.163 1.00 98.12 97 ILE A CA 1
ATOM 777 C C . ILE A 1 97 ? -3.602 9.314 -4.333 1.00 98.12 97 ILE A C 1
ATOM 779 O O . ILE A 1 97 ? -4.821 9.473 -4.394 1.00 98.12 97 ILE A O 1
ATOM 783 N N . HIS A 1 98 ? -2.789 9.760 -5.291 1.00 97.25 98 HIS A N 1
ATOM 784 C CA . HIS A 1 98 ? -3.271 10.631 -6.361 1.00 97.25 98 HIS A CA 1
ATOM 785 C C . HIS A 1 98 ? -4.068 9.901 -7.443 1.00 97.25 98 HIS A C 1
ATOM 787 O O . HIS A 1 98 ? -5.041 10.455 -7.947 1.00 97.25 98 HIS A O 1
ATOM 793 N N . GLN A 1 99 ? -3.663 8.688 -7.819 1.00 95.88 99 GLN A N 1
ATOM 794 C CA . GLN A 1 99 ? -4.251 7.977 -8.957 1.00 95.88 99 GLN A CA 1
ATOM 795 C C . GLN A 1 99 ? -5.395 7.041 -8.561 1.00 95.88 99 GLN A C 1
ATOM 797 O O . GLN A 1 99 ? -6.201 6.672 -9.413 1.00 95.88 99 GLN A O 1
ATOM 802 N N . ILE A 1 100 ? -5.484 6.653 -7.287 1.00 96.50 100 ILE A N 1
ATOM 803 C CA . ILE A 1 100 ? -6.500 5.713 -6.810 1.00 96.50 100 ILE A CA 1
ATOM 804 C C . ILE A 1 100 ? -7.331 6.339 -5.697 1.00 96.50 100 ILE A C 1
ATOM 806 O O . ILE A 1 100 ? -8.543 6.481 -5.846 1.00 96.50 100 ILE A O 1
ATOM 810 N N . GLU A 1 101 ? -6.709 6.706 -4.578 1.00 97.38 101 GLU A N 1
ATOM 811 C CA . GLU A 1 101 ? -7.458 7.047 -3.364 1.00 97.38 101 GLU A CA 1
ATOM 812 C C . GLU A 1 101 ? -8.282 8.320 -3.529 1.00 97.38 101 GLU A C 1
ATOM 814 O O . GLU A 1 101 ? -9.476 8.310 -3.234 1.00 97.38 101 GLU A O 1
ATOM 819 N N . ASN A 1 102 ? -7.691 9.380 -4.082 1.00 96.19 102 ASN A N 1
ATOM 820 C CA . ASN A 1 102 ? -8.408 10.621 -4.365 1.00 96.19 102 ASN A CA 1
ATOM 821 C C . ASN A 1 102 ? -9.575 10.381 -5.329 1.00 96.19 102 ASN A C 1
ATOM 823 O O . ASN A 1 102 ? -10.680 10.846 -5.071 1.00 96.19 102 ASN A O 1
ATOM 827 N N . MET A 1 103 ? -9.379 9.569 -6.375 1.00 95.06 103 MET A N 1
ATOM 828 C CA . MET A 1 103 ? -10.465 9.205 -7.292 1.00 95.06 103 MET A CA 1
ATOM 829 C C . MET A 1 103 ? -11.597 8.437 -6.594 1.00 95.06 103 MET A C 1
ATOM 831 O O . MET A 1 103 ? -12.768 8.613 -6.935 1.00 95.06 103 MET A O 1
ATOM 835 N N . ILE A 1 104 ? -11.277 7.575 -5.624 1.00 95.56 104 ILE A N 1
ATOM 836 C CA . ILE A 1 104 ? -12.286 6.872 -4.821 1.00 95.56 104 ILE A CA 1
ATOM 837 C C . ILE A 1 104 ? -13.052 7.866 -3.946 1.00 95.56 104 ILE A C 1
ATOM 839 O O . ILE A 1 104 ? -14.281 7.812 -3.924 1.00 95.56 104 ILE A O 1
ATOM 843 N N . LEU A 1 105 ? -12.352 8.774 -3.261 1.00 94.19 105 LEU A N 1
ATOM 844 C CA . LEU A 1 105 ? -12.968 9.788 -2.401 1.00 94.19 105 LEU A CA 1
ATOM 845 C C . LEU A 1 105 ? -13.866 10.742 -3.196 1.00 94.19 105 LEU A C 1
ATOM 847 O O . LEU A 1 105 ? -14.978 11.030 -2.764 1.00 94.19 105 LEU A O 1
ATOM 851 N N . GLU A 1 106 ? -13.434 11.166 -4.384 1.00 94.00 106 GLU A N 1
ATOM 852 C CA . GLU A 1 106 ? -14.220 12.015 -5.285 1.00 94.00 106 GLU A CA 1
ATOM 853 C C . GLU A 1 106 ? -15.500 11.319 -5.766 1.00 94.00 106 GLU A C 1
ATOM 855 O O . GLU A 1 106 ? -16.569 11.927 -5.806 1.00 94.00 106 GLU A O 1
ATOM 860 N N . LYS A 1 107 ? -15.418 10.028 -6.115 1.00 92.19 107 LYS A N 1
ATOM 861 C CA . LYS A 1 107 ? -16.572 9.261 -6.616 1.00 92.19 107 LYS A CA 1
ATOM 862 C C . LYS A 1 107 ? -17.490 8.740 -5.513 1.00 92.19 107 LYS A C 1
ATOM 864 O O . LYS A 1 107 ? -18.635 8.390 -5.800 1.00 92.19 107 LYS A O 1
ATOM 869 N N . ARG A 1 108 ? -16.999 8.630 -4.276 1.00 89.00 108 ARG A N 1
ATOM 870 C CA . ARG A 1 108 ? -17.733 8.087 -3.121 1.00 89.00 108 ARG A CA 1
ATOM 871 C C . ARG A 1 108 ? -17.539 8.961 -1.876 1.00 89.00 108 ARG A C 1
ATOM 873 O O . ARG A 1 108 ? -17.063 8.468 -0.851 1.00 89.00 108 ARG A O 1
ATOM 880 N N . PRO A 1 109 ? -17.955 10.238 -1.921 1.00 84.38 109 PRO A N 1
ATOM 881 C CA . PRO A 1 109 ? -17.685 11.190 -0.843 1.00 84.38 109 PRO A CA 1
ATOM 882 C C . PRO A 1 109 ? -18.317 10.782 0.495 1.00 84.38 109 PRO A C 1
ATOM 884 O O . PRO A 1 109 ? -17.760 11.073 1.547 1.00 84.38 109 PRO A O 1
ATOM 887 N N . ASN A 1 110 ? -19.440 10.055 0.467 1.00 88.00 110 ASN A N 1
ATOM 888 C CA . ASN A 1 110 ? -20.139 9.608 1.677 1.00 88.00 110 ASN A CA 1
ATOM 889 C C . ASN A 1 110 ? -19.505 8.372 2.338 1.00 88.00 110 ASN A C 1
ATOM 891 O O . ASN A 1 110 ? -19.759 8.117 3.512 1.00 88.00 110 ASN A O 1
ATOM 895 N N . ASP A 1 111 ? -18.700 7.600 1.601 1.00 86.38 111 ASP A N 1
ATOM 896 C CA . ASP A 1 111 ? -18.067 6.384 2.127 1.00 86.38 111 ASP A CA 1
ATOM 897 C C . ASP A 1 111 ? -16.691 6.676 2.754 1.00 86.38 111 ASP A C 1
ATOM 899 O O . ASP A 1 111 ? -16.184 5.878 3.551 1.00 86.38 111 ASP A O 1
ATOM 903 N N . GLY A 1 112 ? -16.066 7.797 2.373 1.00 89.44 112 GLY A N 1
ATOM 904 C CA . GLY A 1 112 ? -14.771 8.246 2.883 1.00 89.44 112 GLY A CA 1
ATOM 905 C C . GLY A 1 112 ? -13.683 7.165 2.829 1.00 89.44 112 GLY A C 1
ATOM 906 O O . GLY A 1 112 ? -13.598 6.367 1.889 1.00 89.44 112 GLY A O 1
ATOM 907 N N . TYR A 1 113 ? -12.861 7.093 3.880 1.00 92.88 113 TYR A N 1
ATOM 908 C CA . TYR A 1 113 ? -11.776 6.107 3.988 1.00 92.88 113 TYR A CA 1
ATOM 909 C C . TYR A 1 113 ? -12.259 4.648 4.012 1.00 92.88 113 TYR A C 1
ATOM 911 O O . TYR A 1 113 ? -11.492 3.747 3.668 1.00 92.88 113 TYR A O 1
ATOM 919 N N . SER A 1 114 ? -13.532 4.385 4.334 1.00 94.25 114 SER A N 1
ATOM 920 C CA . SER A 1 114 ? -14.074 3.020 4.288 1.00 94.25 114 SER A CA 1
ATOM 921 C C . SER A 1 114 ? -14.142 2.475 2.861 1.00 94.25 114 SER A C 1
ATOM 923 O O . SER A 1 114 ? -13.973 1.270 2.661 1.00 94.25 114 SER A O 1
ATOM 925 N N . ALA A 1 115 ? -14.350 3.330 1.853 1.00 95.94 115 ALA A N 1
ATOM 926 C CA . ALA A 1 115 ? -14.286 2.906 0.455 1.00 95.94 115 ALA A CA 1
ATOM 927 C C . ALA A 1 115 ? -12.859 2.533 0.034 1.00 95.94 115 ALA A C 1
ATOM 929 O O . ALA A 1 115 ? -12.676 1.521 -0.644 1.00 95.94 115 ALA A O 1
ATOM 930 N N . ILE A 1 116 ? -11.856 3.298 0.475 1.00 97.44 116 ILE A N 1
ATOM 931 C CA . ILE A 1 116 ? -10.443 3.006 0.196 1.00 97.44 116 ILE A CA 1
ATOM 932 C C . ILE A 1 116 ? -10.030 1.690 0.867 1.00 97.44 116 ILE A C 1
ATOM 934 O O . ILE A 1 116 ? -9.432 0.819 0.235 1.00 97.44 116 ILE A O 1
ATOM 938 N N . TRP A 1 117 ? -10.413 1.498 2.132 1.00 96.69 117 TRP A N 1
ATOM 939 C CA . TRP A 1 117 ? -10.156 0.256 2.858 1.00 96.69 117 TRP A CA 1
ATOM 940 C C . TRP A 1 117 ? -10.750 -0.969 2.146 1.00 96.69 117 TRP A C 1
ATOM 942 O O . TRP A 1 117 ? -10.062 -1.976 1.942 1.00 96.69 117 TRP A O 1
ATOM 952 N N . LYS A 1 118 ? -12.012 -0.876 1.703 1.00 96.31 118 LYS A N 1
ATOM 953 C CA . LYS A 1 118 ? -12.669 -1.935 0.919 1.00 96.31 118 LYS A CA 1
ATOM 954 C C . LYS A 1 118 ? -11.950 -2.204 -0.397 1.00 96.31 118 LYS A C 1
ATOM 956 O O . LYS A 1 118 ? -11.839 -3.358 -0.794 1.00 96.31 118 LYS A O 1
ATOM 961 N N . PHE A 1 119 ? -11.465 -1.166 -1.069 1.00 97.31 119 PHE A N 1
ATOM 962 C CA . PHE A 1 119 ? -10.725 -1.316 -2.314 1.00 97.31 119 PHE A CA 1
ATOM 963 C C . PHE A 1 119 ? -9.431 -2.118 -2.110 1.00 97.31 119 PHE A C 1
ATOM 965 O O . PHE A 1 119 ? -9.242 -3.129 -2.783 1.00 97.31 119 PHE A O 1
ATOM 972 N N . TYR A 1 120 ? -8.589 -1.745 -1.140 1.00 98.06 120 TYR A N 1
ATOM 973 C CA . TYR A 1 120 ? -7.337 -2.466 -0.883 1.00 98.06 120 TYR A CA 1
ATOM 974 C C . TYR A 1 120 ? -7.567 -3.922 -0.474 1.00 98.06 120 TYR A C 1
ATOM 976 O O . TYR A 1 120 ? -6.891 -4.819 -0.975 1.00 98.06 120 TYR A O 1
ATOM 984 N N . THR A 1 121 ? -8.538 -4.168 0.409 1.00 97.00 121 THR A N 1
ATOM 985 C CA . THR A 1 121 ? -8.862 -5.530 0.862 1.00 97.00 121 THR A CA 1
ATOM 986 C C . THR A 1 121 ? -9.448 -6.385 -0.261 1.00 97.00 121 THR A C 1
ATOM 988 O O . THR A 1 121 ? -9.057 -7.540 -0.405 1.00 97.00 121 THR A O 1
ATOM 991 N N . SER A 1 122 ? -10.317 -5.816 -1.103 1.00 97.06 122 SER A N 1
ATOM 992 C CA . SER A 1 122 ? -10.876 -6.523 -2.263 1.00 97.06 122 SER A CA 1
ATOM 993 C C . SER A 1 122 ? -9.811 -6.819 -3.316 1.00 97.06 122 SER A C 1
ATOM 995 O O . SER A 1 122 ? -9.808 -7.910 -3.871 1.00 97.06 122 SER A O 1
ATOM 997 N N . ASN A 1 123 ? -8.881 -5.890 -3.567 1.00 97.25 123 ASN A N 1
ATOM 998 C CA . ASN A 1 123 ? -7.764 -6.123 -4.482 1.00 97.25 123 ASN A CA 1
ATOM 999 C C . ASN A 1 123 ? -6.844 -7.250 -3.981 1.00 97.25 123 ASN A C 1
ATOM 1001 O O . ASN A 1 123 ? -6.500 -8.139 -4.751 1.00 97.25 123 ASN A O 1
ATOM 1005 N N . ASP A 1 124 ? -6.454 -7.231 -2.701 1.00 96.69 124 ASP A N 1
ATOM 1006 C CA . ASP A 1 124 ? -5.602 -8.281 -2.120 1.00 96.69 124 ASP A CA 1
ATOM 1007 C C . ASP A 1 124 ? -6.289 -9.656 -2.151 1.00 96.69 124 ASP A C 1
ATOM 1009 O O . ASP A 1 124 ? -5.647 -10.660 -2.455 1.00 96.69 124 ASP A O 1
ATOM 1013 N N . GLN A 1 125 ? -7.599 -9.701 -1.891 1.00 97.56 125 GLN A N 1
ATOM 1014 C CA . GLN A 1 125 ? -8.382 -10.930 -1.999 1.00 97.56 125 GLN A CA 1
ATOM 1015 C C . GLN A 1 125 ? -8.471 -11.423 -3.451 1.00 97.56 125 GLN A C 1
ATOM 1017 O O . GLN A 1 125 ? -8.210 -12.593 -3.714 1.00 97.56 125 GLN A O 1
ATOM 1022 N N . HIS A 1 126 ? -8.760 -10.530 -4.402 1.00 97.19 126 HIS A N 1
ATOM 1023 C CA . HIS A 1 126 ? -8.835 -10.865 -5.827 1.00 97.19 126 HIS A CA 1
ATOM 1024 C C . HIS A 1 126 ? -7.516 -11.430 -6.359 1.00 97.19 126 HIS A C 1
ATOM 1026 O O . HIS A 1 126 ? -7.520 -12.442 -7.057 1.00 97.19 126 HIS A O 1
ATOM 1032 N N . GLU A 1 127 ? -6.380 -10.829 -5.991 1.00 97.19 127 GLU A N 1
ATOM 1033 C CA . GLU A 1 127 ? -5.055 -11.333 -6.371 1.00 97.19 127 GLU A CA 1
ATOM 1034 C C . GLU A 1 127 ? -4.799 -12.734 -5.796 1.00 97.19 127 GLU A C 1
ATOM 1036 O O . GLU A 1 127 ? -4.288 -13.602 -6.502 1.00 97.19 127 GLU A O 1
ATOM 1041 N N . LYS A 1 128 ? -5.186 -12.994 -4.541 1.00 96.75 128 LYS A N 1
ATOM 1042 C CA . LYS A 1 128 ? -5.049 -14.326 -3.924 1.00 96.75 128 LYS A CA 1
ATOM 1043 C C . LYS A 1 128 ? -5.907 -15.384 -4.610 1.00 96.75 128 LYS A C 1
ATOM 1045 O O . LYS A 1 128 ? -5.453 -16.516 -4.758 1.00 96.75 128 LYS A O 1
ATOM 1050 N N . ASP A 1 129 ? -7.118 -15.017 -5.015 1.00 97.88 129 ASP A N 1
ATOM 1051 C CA . ASP A 1 129 ? -8.082 -15.954 -5.593 1.00 97.88 129 ASP A CA 1
ATOM 1052 C C . ASP A 1 129 ? -7.787 -16.263 -7.066 1.00 97.88 129 ASP A C 1
ATOM 1054 O O . ASP A 1 129 ? -7.999 -17.386 -7.521 1.00 97.88 129 ASP A O 1
ATOM 1058 N N . THR A 1 130 ? -7.292 -15.279 -7.820 1.00 97.69 130 THR A N 1
ATOM 1059 C CA . THR A 1 130 ? -7.134 -15.382 -9.282 1.00 97.69 130 THR A CA 1
ATOM 1060 C C . THR A 1 130 ? -5.681 -15.413 -9.753 1.00 97.69 130 THR A C 1
ATOM 1062 O O . THR A 1 130 ? -5.407 -15.817 -10.881 1.00 97.69 130 THR A O 1
ATOM 1065 N N . GLY A 1 131 ? -4.739 -14.969 -8.918 1.00 96.56 131 GLY A N 1
ATOM 1066 C CA . GLY A 1 131 ? -3.355 -14.700 -9.312 1.00 96.56 131 GLY A CA 1
ATOM 1067 C C . GLY A 1 131 ? -3.179 -13.432 -10.158 1.00 96.56 131 GLY A C 1
ATOM 1068 O O . GLY A 1 131 ? -2.056 -13.132 -10.572 1.00 96.56 131 GLY A O 1
ATOM 1069 N N . GLU A 1 132 ? -4.250 -12.683 -10.438 1.00 96.44 132 GLU A N 1
ATOM 1070 C CA . GLU A 1 132 ? -4.189 -11.466 -11.242 1.00 96.44 132 GLU A CA 1
ATOM 1071 C C . GLU A 1 132 ? -3.533 -10.319 -10.463 1.00 96.44 132 GLU A C 1
ATOM 1073 O O . GLU A 1 132 ? -4.054 -9.829 -9.462 1.00 96.44 132 GLU A O 1
ATOM 1078 N N . LYS A 1 133 ? -2.391 -9.837 -10.964 1.00 96.56 133 LYS A N 1
ATOM 1079 C CA . LYS A 1 133 ? -1.596 -8.772 -10.334 1.00 96.56 133 LYS A CA 1
ATOM 1080 C C . LYS A 1 133 ? -2.060 -7.369 -10.727 1.00 96.56 133 LYS A C 1
ATOM 1082 O O . LYS A 1 133 ? -1.244 -6.542 -11.136 1.00 96.56 133 LYS A O 1
ATOM 1087 N N . TRP A 1 134 ? -3.362 -7.099 -10.618 1.00 97.44 134 TRP A N 1
ATOM 1088 C CA . TRP A 1 134 ? -3.971 -5.850 -11.097 1.00 97.44 134 TRP A CA 1
ATOM 1089 C C . TRP A 1 134 ? -3.247 -4.600 -10.575 1.00 97.44 134 TRP A C 1
ATOM 1091 O O . TRP A 1 134 ? -2.850 -3.748 -11.364 1.00 97.44 134 TRP A O 1
ATOM 1101 N N . MET A 1 135 ? -2.981 -4.531 -9.266 1.00 97.88 135 MET A N 1
ATOM 1102 C CA . MET A 1 135 ? -2.299 -3.388 -8.646 1.00 97.88 135 MET A CA 1
ATOM 1103 C C . MET A 1 135 ? -0.888 -3.169 -9.204 1.00 97.88 135 MET A C 1
ATOM 1105 O O . MET A 1 135 ? -0.497 -2.043 -9.494 1.00 97.88 135 MET A O 1
ATOM 1109 N N . GLN A 1 136 ? -0.121 -4.247 -9.378 1.00 98.06 136 GLN A N 1
ATOM 1110 C CA . GLN A 1 136 ? 1.222 -4.162 -9.949 1.00 98.06 136 GLN A CA 1
ATOM 1111 C C . GLN A 1 136 ? 1.165 -3.676 -11.401 1.00 98.06 136 GLN A C 1
ATOM 1113 O O . GLN A 1 136 ? 1.902 -2.763 -11.759 1.00 98.06 136 GLN A O 1
ATOM 1118 N N . ASN A 1 137 ? 0.271 -4.256 -12.207 1.00 97.94 137 ASN A N 1
ATOM 1119 C CA . ASN A 1 137 ? 0.108 -3.903 -13.617 1.00 97.94 137 ASN A CA 1
ATOM 1120 C C . ASN A 1 137 ? -0.335 -2.443 -13.774 1.00 97.94 137 ASN A C 1
ATOM 1122 O O . ASN A 1 137 ? 0.196 -1.729 -14.617 1.00 97.94 137 ASN A O 1
ATOM 1126 N N . PHE A 1 138 ? -1.249 -1.977 -12.920 1.00 98.00 138 PHE A N 1
ATOM 1127 C CA . PHE A 1 138 ? -1.675 -0.583 -12.887 1.00 98.00 138 PHE A CA 1
ATOM 1128 C C . PHE A 1 138 ? -0.501 0.368 -12.619 1.00 98.00 138 PHE A C 1
ATOM 1130 O O . PHE A 1 138 ? -0.318 1.346 -13.344 1.00 98.00 138 PHE A O 1
ATOM 1137 N N . ILE A 1 139 ? 0.315 0.082 -11.599 1.00 98.25 139 ILE A N 1
ATOM 1138 C CA . ILE A 1 139 ? 1.477 0.918 -11.271 1.00 98.25 139 ILE A CA 1
ATOM 1139 C C . ILE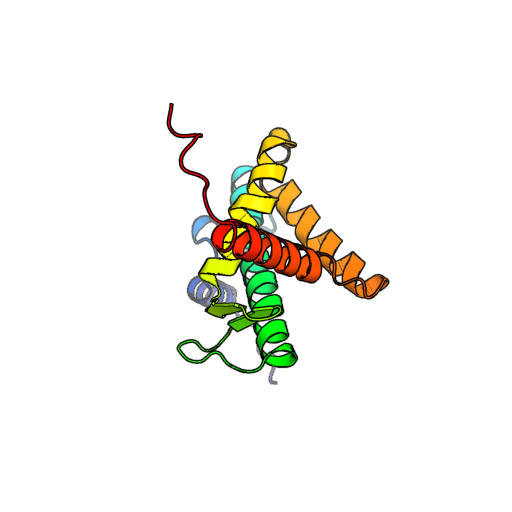 A 1 139 ? 2.500 0.891 -12.422 1.00 98.25 139 ILE A C 1
ATOM 1141 O O . ILE A 1 139 ? 2.994 1.952 -12.811 1.00 98.25 139 ILE A O 1
ATOM 1145 N N . ASP A 1 140 ? 2.777 -0.285 -13.002 1.00 98.00 140 ASP A N 1
ATOM 1146 C CA . ASP A 1 140 ? 3.659 -0.421 -14.170 1.00 98.00 140 ASP A CA 1
ATOM 1147 C C . ASP A 1 140 ? 3.154 0.461 -15.334 1.00 98.00 140 ASP A C 1
ATOM 1149 O O . ASP A 1 140 ? 3.923 1.229 -15.911 1.00 98.00 140 ASP A O 1
ATOM 1153 N N . GLU A 1 141 ? 1.854 0.417 -15.648 1.00 97.69 141 GLU A N 1
ATOM 1154 C CA . GLU A 1 141 ? 1.242 1.226 -16.710 1.00 97.69 141 GLU A CA 1
ATOM 1155 C C . GLU A 1 141 ? 1.379 2.734 -16.480 1.00 97.69 141 GLU A C 1
ATOM 1157 O O . GLU A 1 141 ? 1.607 3.480 -17.437 1.00 97.69 141 GLU A O 1
ATOM 1162 N N . VAL A 1 142 ? 1.242 3.203 -15.236 1.00 96.75 142 VAL A N 1
ATOM 1163 C CA . VAL A 1 142 ? 1.429 4.624 -14.904 1.00 96.75 142 VAL A CA 1
ATOM 1164 C C . VAL A 1 142 ? 2.864 5.054 -15.201 1.00 96.75 142 VAL A C 1
ATOM 1166 O O . VAL A 1 142 ? 3.070 6.094 -15.832 1.00 96.75 142 VAL A O 1
ATOM 1169 N N . PHE A 1 143 ? 3.859 4.251 -14.815 1.00 95.94 143 PHE A N 1
ATOM 1170 C CA . PHE A 1 143 ? 5.257 4.558 -15.118 1.00 95.94 143 PHE A CA 1
ATOM 1171 C C . PHE A 1 143 ? 5.555 4.507 -16.618 1.00 95.94 143 PHE A C 1
ATOM 1173 O O . PHE A 1 143 ? 6.225 5.407 -17.120 1.00 95.94 143 PHE A O 1
ATOM 1180 N N . ILE A 1 144 ? 5.017 3.522 -17.344 1.00 95.94 144 ILE A N 1
ATOM 1181 C CA . ILE A 1 144 ? 5.169 3.410 -18.804 1.00 95.94 144 ILE A CA 1
ATOM 1182 C C . ILE A 1 144 ? 4.591 4.643 -19.510 1.00 95.94 144 ILE A C 1
ATOM 1184 O O . ILE A 1 144 ? 5.253 5.257 -20.345 1.00 95.94 144 ILE A O 1
ATOM 1188 N N . LYS A 1 145 ? 3.371 5.061 -19.154 1.00 94.12 145 LYS A N 1
ATOM 1189 C CA . LYS A 1 145 ? 2.761 6.275 -19.723 1.00 94.12 145 LYS A CA 1
ATOM 1190 C C . LYS A 1 145 ? 3.567 7.526 -19.368 1.00 94.12 145 LYS A C 1
ATOM 1192 O O . LYS A 1 145 ? 3.745 8.404 -20.211 1.00 94.12 145 LYS A O 1
ATOM 1197 N N . GLY A 1 146 ? 4.094 7.592 -18.145 1.00 91.06 146 GLY A N 1
ATOM 1198 C CA . GLY A 1 146 ? 4.967 8.675 -17.698 1.00 91.06 146 GLY A CA 1
ATOM 1199 C C . GLY A 1 146 ? 6.248 8.797 -18.530 1.00 91.06 146 GLY A C 1
ATOM 1200 O O . GLY A 1 146 ? 6.591 9.897 -18.963 1.00 91.06 146 GLY A O 1
ATOM 1201 N N . THR A 1 147 ? 6.940 7.689 -18.818 1.00 90.38 147 THR A N 1
ATOM 1202 C CA . THR A 1 147 ? 8.166 7.721 -19.639 1.00 90.38 147 THR A CA 1
ATOM 1203 C C . THR A 1 147 ? 7.880 8.068 -21.093 1.00 90.38 147 THR A C 1
ATOM 1205 O O . THR A 1 147 ? 8.652 8.816 -21.697 1.00 90.38 147 THR A O 1
ATOM 1208 N N . GLN A 1 148 ? 6.762 7.593 -21.647 1.00 89.50 148 GLN A N 1
ATOM 1209 C CA . GLN A 1 148 ? 6.312 7.961 -22.992 1.00 89.50 148 GLN A CA 1
ATOM 1210 C C . GLN A 1 148 ? 6.042 9.465 -23.100 1.00 89.50 148 GLN A C 1
ATOM 1212 O O . GLN A 1 148 ? 6.522 10.107 -24.036 1.00 89.50 148 GLN A O 1
ATOM 1217 N N . PHE A 1 149 ? 5.347 10.047 -22.118 1.00 87.06 149 PHE A N 1
ATOM 1218 C CA . PHE A 1 149 ? 5.092 11.488 -22.075 1.00 87.06 149 PHE A CA 1
ATOM 1219 C C . PHE A 1 149 ? 6.396 12.298 -22.047 1.00 87.06 149 PHE A C 1
ATOM 1221 O O . PHE A 1 149 ? 6.558 13.223 -22.837 1.00 87.06 149 PHE A O 1
ATOM 1228 N N . LEU A 1 150 ? 7.359 11.907 -21.206 1.00 83.69 150 LEU A N 1
ATOM 1229 C CA . LEU A 1 150 ? 8.654 12.592 -21.094 1.00 83.69 150 LEU A CA 1
ATOM 1230 C C . LEU A 1 150 ? 9.558 12.414 -22.323 1.00 83.69 150 LEU A C 1
ATOM 1232 O O . LEU A 1 150 ? 10.414 13.256 -22.581 1.00 83.69 150 LEU A O 1
ATOM 1236 N N . SER A 1 151 ? 9.383 11.325 -23.073 1.00 79.69 151 SER A N 1
ATOM 1237 C CA . SER A 1 151 ? 10.175 11.033 -24.277 1.00 79.69 151 SER A CA 1
ATOM 1238 C C . SER A 1 151 ? 9.569 11.628 -25.548 1.00 79.69 151 SER A C 1
ATOM 1240 O O . SER A 1 151 ? 10.222 11.653 -26.591 1.00 79.69 151 SER A O 1
ATOM 1242 N N . THR A 1 152 ? 8.321 12.099 -25.484 1.00 77.38 152 THR A N 1
ATOM 1243 C CA . THR A 1 152 ? 7.649 12.714 -26.627 1.00 77.38 152 THR A CA 1
ATOM 1244 C C . THR A 1 152 ? 8.257 14.091 -26.880 1.00 77.38 152 THR A C 1
ATOM 1246 O O . THR A 1 152 ? 8.275 14.950 -26.001 1.00 77.38 152 THR A O 1
ATOM 1249 N N . THR A 1 153 ? 8.759 14.326 -28.094 1.00 64.94 153 THR A N 1
ATOM 1250 C CA . THR A 1 153 ? 9.267 15.643 -28.493 1.00 64.94 153 THR A CA 1
ATOM 1251 C C . THR A 1 153 ? 8.122 16.652 -28.452 1.00 64.94 153 THR A C 1
ATOM 1253 O O . THR A 1 153 ? 7.196 16.582 -29.262 1.00 64.94 153 THR A O 1
ATOM 1256 N N . VAL A 1 154 ? 8.170 17.595 -27.510 1.00 61.75 154 VAL A N 1
ATOM 1257 C CA . VAL A 1 154 ? 7.210 18.700 -27.454 1.00 61.75 154 VAL A CA 1
ATOM 1258 C C . VAL A 1 154 ? 7.422 19.554 -28.705 1.00 61.75 154 VAL A C 1
ATOM 1260 O O . VAL A 1 154 ? 8.414 20.268 -28.825 1.00 61.75 154 VAL A O 1
ATOM 1263 N N . SER A 1 155 ? 6.511 19.464 -29.674 1.00 53.56 155 SER A N 1
ATOM 1264 C CA . SER A 1 155 ? 6.463 20.442 -30.760 1.00 53.56 155 SER A CA 1
ATOM 1265 C C . SER A 1 155 ? 6.010 21.775 -30.164 1.00 53.56 155 SER A C 1
ATOM 1267 O O . SER A 1 155 ? 4.945 21.836 -29.553 1.00 53.56 155 SER A O 1
ATOM 1269 N N . ASN A 1 156 ? 6.810 22.831 -30.343 1.00 54.38 156 ASN A N 1
ATOM 1270 C CA . ASN A 1 156 ? 6.645 24.187 -29.784 1.00 54.38 156 ASN A CA 1
ATOM 1271 C C . ASN A 1 156 ? 5.339 24.937 -30.160 1.00 54.38 156 ASN A C 1
ATOM 1273 O O . ASN A 1 156 ? 5.260 26.147 -29.982 1.00 54.38 156 ASN A O 1
ATOM 1277 N N . ASN A 1 157 ? 4.300 24.264 -30.652 1.00 52.41 157 ASN A N 1
ATOM 1278 C CA . ASN A 1 157 ? 3.091 24.904 -31.179 1.00 52.41 157 ASN A CA 1
ATOM 1279 C C . ASN A 1 157 ? 1.899 24.917 -30.201 1.00 52.41 157 ASN A C 1
ATOM 1281 O O . ASN A 1 157 ? 0.781 25.177 -30.630 1.00 52.41 157 ASN A O 1
ATOM 1285 N N . LEU A 1 158 ? 2.095 24.615 -28.911 1.00 50.62 158 LEU A N 1
ATOM 1286 C CA . LEU A 1 158 ? 0.993 24.524 -27.934 1.00 50.62 158 LEU A CA 1
ATOM 1287 C C . LEU A 1 158 ? 1.145 25.416 -26.693 1.00 50.62 158 LEU A C 1
ATOM 1289 O O . LEU A 1 158 ? 0.382 25.265 -25.745 1.00 50.62 158 LEU A O 1
ATOM 1293 N N . ILE A 1 159 ? 2.075 26.375 -26.702 1.00 48.56 159 ILE A N 1
ATOM 1294 C CA . ILE A 1 159 ? 2.047 27.480 -25.735 1.00 48.56 159 ILE A CA 1
ATOM 1295 C C . ILE A 1 159 ? 1.398 28.674 -26.442 1.00 48.56 159 ILE A C 1
ATOM 1297 O O . ILE A 1 159 ? 2.077 29.455 -27.109 1.00 48.56 159 ILE A O 1
ATOM 1301 N N . HIS A 1 160 ? 0.072 28.752 -26.341 1.00 45.16 160 HIS A N 1
ATOM 1302 C CA . HIS A 1 160 ? -0.731 29.932 -26.657 1.00 45.16 160 HIS A CA 1
ATOM 1303 C C . HIS A 1 160 ? -1.365 30.460 -25.376 1.00 45.16 160 HIS A C 1
ATOM 1305 O O . HIS A 1 160 ? -1.870 29.622 -24.594 1.00 45.16 160 HIS A O 1
#

Sequence (160 aa):
MNSKKMTADEIIEYLKEKGFPASLLDKEAMKSNRKLTPEEQEIFVKHIVDNLRTIVANKYLTSCLVRFGPGITSTYAFRHENHVIAIDEKIIETLLIHQIENMILEKRPNDGYSAIWKFYTSNDQHEKDTGEKWMQNFIDEVFIKGTQFLSTTVSNNLIH

Organism: Proteus vulgaris (NCBI:txid585)

Secondary structure (DSSP, 8-state):
---PPPPHHHHHHHHHHTT--GGG--HHHHHTTPPPPHHHHHHHHHHHHHHHHHHHHHHHHHHHHHHH-B-SSSSEEEEETTEEEEE-HHHHHHHHIIIIIHHHHHH-TTTTHHHHHHHHHHHHHHHHHH---HHHHHHHHHHHHHHHHHHS---S----

Radius of gyration: 20.51 Å; chains: 1; bounding box: 42×48×61 Å

Foldseek 3Di:
DPCPPDDLVSVLVVCVVVVHDNVLSDSVCVVVVDDDDPVRVQSNLVVVLVVLLLVLLVVLQVVQCVVPNQDPPERGWDDDDPDIGHDDSVNSSVCCCPVPQVVQCVVCVPCHSVSSSCVSVVQVVCCVVPVDPVSNVVVSVVVVVVVVVVPDPPDPPPPD

pLDDT: mean 89.79, std 11.94, range [38.16, 98.56]